Protein AF-A0A1F8QNM2-F1 (afdb_monomer)

Solvent-accessible surface area (backbone atoms only — not comparable to full-atom values): 6325 Å² total; per-residue (Å²): 104,82,66,57,54,52,51,32,36,44,69,35,64,32,82,39,74,58,94,90,37,85,44,67,38,70,45,56,86,64,93,80,83,90,80,81,57,92,94,56,74,87,87,84,79,90,83,86,80,83,80,90,50,95,89,57,50,70,68,58,52,54,52,48,50,55,50,53,53,50,59,69,33,70,69,46,38,50,56,40,44,78,73,72,46,78,69,89,62,84,74,77,74,81,130

Secondary structure (DSSP, 8-state):
-HHHHHHHHHHS--EEEETTEEEEPPP--S-------TT--PPP--------STT--HHHHHHHHHHHHHHTSHHHHHHHHHTTPPPSS------

Mean predicted aligned error: 10.17 Å

Foldseek 3Di:
DVVVQVVCQQCWADFDQDPNDTDIHGHDPDDDDDDADPVGDDDDDDDQDDDDDPPQDPVNVVVSVVVVVVCLDPVNQVVCVVVPHHHPDPPPPDD

Nearest PDB structures (foldseek):
  2qlz-assembly1_A  TM=1.678E-01  e=6.403E+00  unclassified

pLDDT: mean 81.91, std 15.22, range [32.97, 98.12]

Structure (mmCIF, N/CA/C/O backbone):
data_AF-A0A1F8QNM2-F1
#
_entry.id   AF-A0A1F8QNM2-F1
#
loop_
_atom_site.group_PDB
_atom_site.id
_atom_site.type_symbol
_atom_site.label_atom_id
_atom_site.label_alt_id
_atom_site.label_comp_id
_atom_site.label_asym_id
_atom_site.label_entity_id
_atom_site.label_seq_id
_atom_site.pdbx_PDB_ins_code
_atom_site.Cartn_x
_atom_site.Cartn_y
_atom_site.Cartn_z
_atom_site.occupancy
_atom_site.B_iso_or_equiv
_atom_site.auth_seq_id
_atom_site.auth_comp_id
_atom_site.auth_asym_id
_atom_site.auth_atom_id
_atom_site.pdbx_PDB_model_num
ATOM 1 N N . MET A 1 1 ? 16.290 -1.444 -0.358 1.00 45.81 1 MET A N 1
ATOM 2 C CA . MET A 1 1 ? 15.661 -2.782 -0.431 1.00 45.81 1 MET A CA 1
ATOM 3 C C . MET A 1 1 ? 16.179 -3.469 -1.692 1.00 45.81 1 MET A C 1
ATOM 5 O O . MET A 1 1 ? 16.629 -2.748 -2.568 1.00 45.81 1 MET A O 1
ATOM 9 N N . PRO A 1 2 ? 16.150 -4.807 -1.845 1.00 53.19 2 PRO A N 1
ATOM 10 C CA . PRO A 1 2 ? 16.691 -5.463 -3.048 1.00 53.19 2 PRO A CA 1
ATOM 11 C C . PRO A 1 2 ? 16.071 -4.954 -4.362 1.00 53.19 2 PRO A C 1
ATOM 13 O O . PRO A 1 2 ? 16.714 -4.977 -5.403 1.00 53.19 2 PRO A O 1
ATOM 16 N N . GLU A 1 3 ? 14.825 -4.487 -4.290 1.00 56.34 3 GLU A N 1
ATOM 17 C CA . GLU A 1 3 ? 14.025 -3.991 -5.414 1.00 56.34 3 GLU A CA 1
ATOM 18 C C . GLU A 1 3 ? 14.462 -2.582 -5.852 1.00 56.34 3 GLU A C 1
ATOM 20 O O . GLU A 1 3 ? 14.644 -2.343 -7.043 1.00 56.34 3 GLU A O 1
ATOM 25 N N . ASP A 1 4 ? 14.730 -1.686 -4.893 1.00 55.81 4 ASP A N 1
ATOM 26 C CA . ASP A 1 4 ? 15.235 -0.329 -5.163 1.00 55.81 4 ASP A CA 1
ATOM 27 C C . ASP A 1 4 ? 16.603 -0.386 -5.851 1.00 55.81 4 ASP A C 1
ATOM 29 O O . ASP A 1 4 ? 16.852 0.311 -6.832 1.00 55.81 4 ASP A O 1
ATOM 33 N N . ASN A 1 5 ? 17.469 -1.293 -5.390 1.00 59.28 5 ASN A N 1
ATOM 34 C CA . ASN A 1 5 ? 18.805 -1.467 -5.949 1.00 59.28 5 ASN A CA 1
ATOM 35 C C . ASN A 1 5 ? 18.746 -1.887 -7.428 1.00 59.28 5 ASN A C 1
ATOM 37 O O . ASN A 1 5 ? 19.592 -1.481 -8.219 1.00 59.28 5 ASN A O 1
ATOM 41 N N . LEU A 1 6 ? 17.747 -2.681 -7.832 1.00 64.88 6 LEU A N 1
ATOM 42 C CA . LEU A 1 6 ? 17.581 -3.099 -9.229 1.00 64.88 6 LEU A CA 1
ATOM 43 C C . LEU A 1 6 ? 17.111 -1.950 -10.128 1.00 64.88 6 LEU A C 1
ATOM 45 O O . LEU A 1 6 ? 17.539 -1.880 -11.279 1.00 64.88 6 LEU A O 1
ATOM 49 N N . ILE A 1 7 ? 16.277 -1.047 -9.607 1.00 63.94 7 ILE A N 1
ATOM 50 C CA . ILE A 1 7 ? 15.847 0.161 -10.323 1.00 63.94 7 ILE A CA 1
ATOM 51 C C . ILE A 1 7 ? 17.042 1.101 -10.510 1.00 63.94 7 ILE A C 1
ATOM 53 O O . ILE A 1 7 ? 17.323 1.514 -11.631 1.00 63.94 7 ILE A O 1
ATOM 57 N N . HIS A 1 8 ? 17.819 1.354 -9.455 1.00 61.00 8 HIS A N 1
ATOM 58 C CA . HIS A 1 8 ? 19.003 2.216 -9.528 1.00 61.00 8 HIS A CA 1
ATOM 59 C C . HIS A 1 8 ? 20.129 1.637 -10.399 1.00 61.00 8 HIS A C 1
ATOM 61 O O . HIS A 1 8 ? 20.861 2.381 -11.054 1.00 61.00 8 HIS A O 1
ATOM 67 N N . LEU A 1 9 ? 20.255 0.308 -10.463 1.00 65.00 9 LEU A N 1
ATOM 68 C CA . LEU A 1 9 ? 21.133 -0.366 -11.423 1.00 65.00 9 LEU A CA 1
ATOM 69 C C . LEU A 1 9 ? 20.630 -0.220 -12.865 1.00 65.00 9 LEU A C 1
ATOM 71 O O . LEU A 1 9 ? 21.436 -0.086 -13.784 1.00 65.00 9 LEU A O 1
ATOM 75 N N . TYR A 1 10 ? 19.314 -0.250 -13.078 1.00 68.56 10 TYR A N 1
ATOM 76 C CA . TYR A 1 10 ? 18.724 -0.072 -14.402 1.00 68.56 10 TYR A CA 1
ATOM 77 C C . TYR A 1 10 ? 18.899 1.361 -14.916 1.00 68.56 10 TYR A C 1
ATOM 79 O O . TYR A 1 10 ? 19.357 1.554 -16.039 1.00 68.56 10 TYR A O 1
ATOM 87 N N . GLU A 1 11 ? 18.594 2.354 -14.082 1.00 73.62 11 GLU A N 1
ATOM 88 C CA . GLU A 1 11 ? 18.677 3.780 -14.423 1.0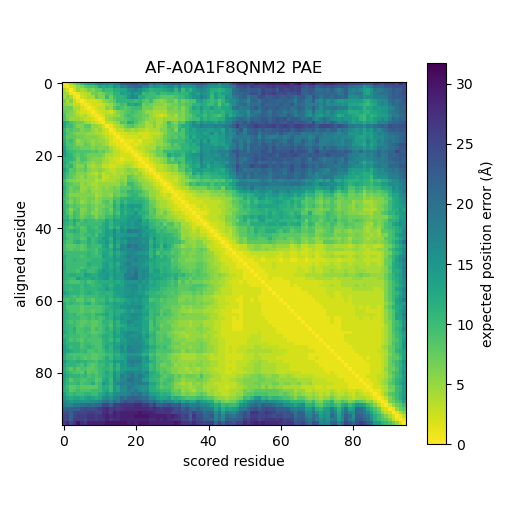0 73.62 11 GLU A CA 1
ATOM 89 C C . GLU A 1 11 ? 20.123 4.295 -14.492 1.00 73.62 11 GLU A C 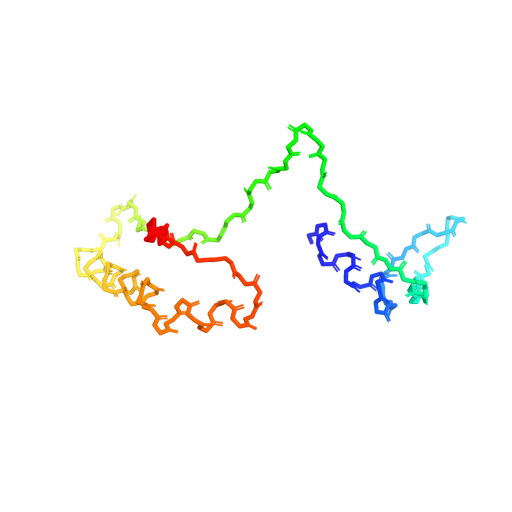1
ATOM 91 O O . GLU A 1 11 ? 20.393 5.282 -15.175 1.00 73.62 11 GLU A O 1
ATOM 96 N N . GLY A 1 12 ? 21.062 3.591 -13.850 1.00 67.56 12 GLY A N 1
ATOM 97 C CA . GLY A 1 12 ? 22.449 4.019 -13.704 1.00 67.56 12 GLY A CA 1
ATOM 98 C C . GLY A 1 12 ? 22.562 5.090 -12.621 1.00 67.56 12 GLY A C 1
ATOM 99 O O . GLY A 1 12 ? 22.045 6.195 -12.754 1.00 67.56 12 GLY A O 1
ATOM 100 N N . GLY A 1 13 ? 23.237 4.766 -11.523 1.00 70.62 13 GLY A N 1
ATOM 101 C CA . GLY A 1 13 ? 23.260 5.634 -10.340 1.00 70.62 13 GLY A CA 1
ATOM 102 C C . GLY A 1 13 ? 23.577 4.904 -9.041 1.00 70.62 13 GLY A C 1
ATOM 103 O O . GLY A 1 13 ? 23.957 5.539 -8.059 1.00 70.62 13 GLY A O 1
ATOM 104 N N . GLU A 1 14 ? 23.482 3.573 -9.043 1.00 79.62 14 GLU A N 1
ATOM 105 C CA . GLU A 1 14 ? 23.830 2.765 -7.879 1.00 79.62 14 GLU A CA 1
ATOM 106 C C . GLU A 1 14 ? 25.342 2.797 -7.609 1.00 79.62 14 GLU A C 1
ATOM 108 O O . GLU A 1 14 ? 26.165 2.567 -8.504 1.00 79.62 14 GLU A O 1
ATOM 113 N N . LYS A 1 15 ? 25.713 3.056 -6.353 1.00 80.62 15 LYS A N 1
ATOM 114 C CA . LYS A 1 15 ? 27.098 2.952 -5.886 1.00 80.62 15 LYS A CA 1
ATOM 115 C C . LYS A 1 15 ? 27.493 1.485 -5.784 1.00 80.62 15 LYS A C 1
ATOM 117 O O . LYS A 1 15 ? 26.913 0.728 -5.010 1.00 80.62 15 LYS A O 1
ATOM 122 N N . VAL A 1 16 ? 28.510 1.093 -6.539 1.00 79.38 16 VAL A N 1
ATOM 123 C CA . VAL A 1 16 ? 29.018 -0.279 -6.593 1.00 79.38 16 VAL A CA 1
ATOM 124 C C . VAL A 1 16 ? 30.519 -0.303 -6.343 1.00 79.38 16 VAL A C 1
ATOM 126 O O . VAL A 1 16 ? 31.235 0.640 -6.668 1.00 79.38 16 VAL A O 1
ATOM 129 N N . ILE A 1 17 ? 31.013 -1.405 -5.782 1.00 82.56 17 ILE A N 1
ATOM 130 C CA . ILE A 1 17 ? 32.451 -1.650 -5.670 1.00 82.56 17 ILE A CA 1
ATOM 131 C C . ILE A 1 17 ? 32.862 -2.555 -6.827 1.00 82.56 17 ILE A C 1
ATOM 133 O O . ILE A 1 17 ? 32.447 -3.711 -6.894 1.00 82.56 17 ILE A O 1
ATOM 137 N N . ILE A 1 18 ? 33.694 -2.035 -7.727 1.00 76.50 18 ILE A N 1
ATOM 138 C CA . ILE A 1 18 ? 34.300 -2.797 -8.824 1.00 76.50 18 ILE A CA 1
ATOM 139 C C . ILE A 1 18 ? 35.808 -2.771 -8.598 1.00 76.50 18 ILE A C 1
ATOM 141 O O . ILE A 1 18 ? 36.400 -1.700 -8.500 1.00 76.50 18 ILE A O 1
ATOM 145 N N . ASN A 1 19 ? 36.437 -3.944 -8.487 1.00 83.88 19 ASN A N 1
ATOM 146 C CA . ASN A 1 19 ? 37.879 -4.077 -8.234 1.00 83.88 19 ASN A CA 1
ATOM 147 C C . ASN A 1 19 ? 38.365 -3.264 -7.014 1.00 83.88 19 ASN A C 1
ATOM 149 O O . ASN A 1 19 ? 39.378 -2.575 -7.092 1.00 83.88 19 ASN A O 1
ATOM 153 N N . ASN A 1 20 ? 37.632 -3.322 -5.896 1.00 84.31 20 ASN A N 1
ATOM 154 C CA . ASN A 1 20 ? 37.917 -2.569 -4.663 1.00 84.31 20 ASN A CA 1
ATOM 155 C C . ASN A 1 20 ? 37.867 -1.030 -4.794 1.00 84.31 20 ASN A C 1
ATOM 157 O O . ASN A 1 20 ? 38.314 -0.332 -3.887 1.00 84.31 20 ASN A O 1
ATOM 161 N N . VAL A 1 21 ? 37.284 -0.495 -5.870 1.00 84.25 21 VAL A N 1
ATOM 162 C CA . VAL A 1 21 ? 37.062 0.944 -6.062 1.00 84.25 21 VAL A CA 1
ATOM 163 C C . VAL A 1 21 ? 35.561 1.230 -6.043 1.00 84.25 21 VAL A C 1
ATOM 165 O O . VAL A 1 21 ? 34.798 0.582 -6.761 1.00 84.25 21 VAL A O 1
ATOM 168 N N . GLU A 1 22 ? 35.131 2.190 -5.218 1.00 87.31 22 GLU A N 1
ATOM 169 C CA . GLU A 1 22 ? 33.753 2.698 -5.234 1.00 87.31 22 GLU A CA 1
ATOM 170 C C . GLU A 1 22 ? 33.530 3.487 -6.529 1.00 87.31 22 GLU A C 1
ATOM 172 O O . GLU A 1 22 ? 34.261 4.426 -6.842 1.00 87.31 22 GLU A O 1
ATOM 177 N N . THR A 1 23 ? 32.533 3.081 -7.304 1.00 85.06 23 THR A N 1
ATOM 178 C CA . THR A 1 23 ? 32.175 3.698 -8.578 1.00 85.06 23 THR A CA 1
ATOM 179 C C . THR A 1 23 ? 30.660 3.687 -8.769 1.00 85.06 23 THR A C 1
ATOM 181 O O . THR A 1 23 ? 29.928 3.072 -7.993 1.00 85.06 23 THR A O 1
ATOM 184 N N . VAL A 1 24 ? 30.170 4.390 -9.787 1.00 83.44 24 VAL A N 1
ATOM 185 C CA . VAL A 1 24 ? 28.746 4.418 -10.141 1.00 83.44 24 VAL A CA 1
ATOM 186 C C . VAL A 1 24 ? 28.504 3.408 -11.252 1.00 83.44 24 VAL A C 1
ATOM 188 O O . VAL A 1 24 ? 29.171 3.444 -12.288 1.00 83.44 24 VAL A O 1
ATOM 191 N N . ALA A 1 25 ? 27.559 2.494 -11.039 1.00 78.81 25 ALA A N 1
ATOM 192 C CA . ALA A 1 25 ? 27.196 1.516 -12.050 1.00 78.81 25 ALA A CA 1
ATOM 193 C C . ALA A 1 25 ? 26.585 2.227 -13.272 1.00 78.81 25 ALA A C 1
ATOM 195 O O . ALA A 1 25 ? 25.662 3.032 -13.106 1.00 78.81 25 ALA A O 1
ATOM 196 N N . PRO A 1 26 ? 27.061 1.942 -14.499 1.00 79.56 26 PRO A N 1
ATOM 197 C CA . PRO A 1 26 ? 26.402 2.433 -15.698 1.00 79.56 26 PRO A CA 1
ATOM 198 C C . PRO A 1 26 ? 25.022 1.783 -15.840 1.00 79.56 26 PRO A C 1
ATOM 200 O O . PRO A 1 26 ? 24.828 0.634 -15.438 1.00 79.56 26 PRO A O 1
ATOM 203 N N . ALA A 1 27 ? 24.088 2.506 -16.458 1.00 82.75 27 ALA A N 1
ATOM 204 C CA . ALA A 1 27 ? 22.753 1.998 -16.753 1.00 82.75 27 ALA A CA 1
ATOM 205 C C . ALA A 1 27 ? 22.816 0.684 -17.549 1.00 82.75 27 ALA A C 1
ATOM 207 O O . ALA A 1 27 ? 23.629 0.523 -18.468 1.00 82.75 27 ALA A O 1
ATOM 208 N N . ILE A 1 28 ? 21.935 -0.261 -17.224 1.00 82.62 28 ILE A N 1
ATOM 209 C CA . ILE A 1 28 ? 21.820 -1.511 -17.978 1.00 82.62 28 ILE A CA 1
ATOM 210 C C . ILE A 1 28 ? 21.102 -1.216 -19.300 1.00 82.62 28 ILE A C 1
ATOM 212 O O . ILE A 1 28 ? 19.902 -0.976 -19.332 1.00 82.62 28 ILE A O 1
ATOM 216 N N . THR A 1 29 ? 21.830 -1.280 -20.416 1.00 84.19 29 THR A N 1
ATOM 217 C CA . THR A 1 29 ? 21.306 -0.924 -21.751 1.00 84.19 29 THR A CA 1
ATOM 218 C C . THR A 1 29 ? 20.675 -2.083 -22.522 1.00 84.19 29 THR A C 1
ATOM 220 O O . THR A 1 29 ? 20.102 -1.882 -23.592 1.00 84.19 29 THR A O 1
ATOM 223 N N . ARG A 1 30 ? 20.793 -3.314 -22.016 1.00 85.06 30 ARG A N 1
ATOM 224 C CA . ARG A 1 30 ? 20.237 -4.511 -22.660 1.00 85.06 30 ARG A CA 1
ATOM 225 C C . ARG A 1 30 ? 18.825 -4.805 -22.138 1.00 85.06 30 ARG A C 1
ATOM 227 O O . ARG A 1 30 ? 18.567 -4.535 -20.965 1.00 85.06 30 ARG A O 1
ATOM 234 N N . PRO A 1 31 ? 17.942 -5.425 -22.942 1.00 82.81 31 PRO A N 1
ATOM 235 C CA . PRO A 1 31 ? 16.638 -5.870 -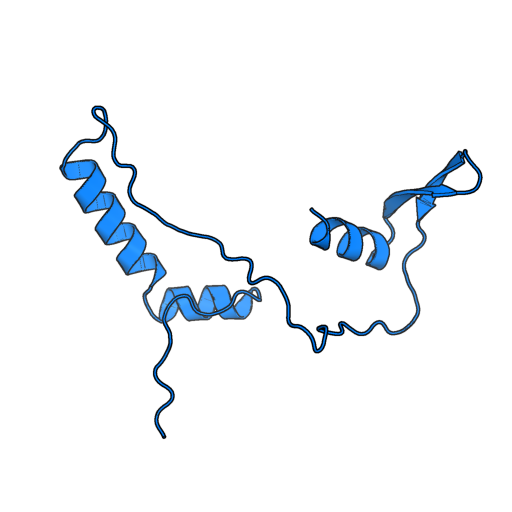22.462 1.00 82.81 31 PRO A CA 1
ATOM 236 C C . PRO A 1 31 ? 16.784 -6.802 -21.256 1.00 82.81 31 PRO A C 1
ATOM 238 O O . PRO A 1 31 ? 17.540 -7.774 -21.295 1.00 82.81 31 PRO A O 1
ATOM 241 N N . MET A 1 32 ? 16.061 -6.491 -20.184 1.00 81.81 32 MET A N 1
ATOM 242 C CA . MET A 1 32 ? 16.032 -7.275 -18.953 1.00 81.81 32 MET A CA 1
ATOM 243 C C . MET A 1 32 ? 14.697 -8.006 -18.836 1.00 81.81 32 MET A C 1
ATOM 245 O O . MET A 1 32 ? 13.666 -7.522 -19.300 1.00 81.81 32 MET A O 1
ATOM 249 N N . VAL A 1 33 ? 14.718 -9.170 -18.189 1.00 83.12 33 VAL A N 1
ATOM 250 C CA . VAL A 1 33 ? 13.515 -9.943 -17.867 1.00 83.12 33 VAL A CA 1
ATOM 251 C C . VAL A 1 33 ? 13.476 -10.239 -16.374 1.00 83.12 33 VAL A C 1
ATOM 253 O O . VAL A 1 33 ? 14.506 -10.523 -15.763 1.00 83.12 33 VAL A O 1
ATOM 256 N N . MET A 1 34 ? 12.281 -10.186 -15.787 1.00 80.38 34 MET A N 1
ATOM 257 C CA . MET A 1 34 ? 12.033 -10.644 -14.421 1.00 80.38 34 MET A CA 1
ATOM 258 C C . MET A 1 34 ? 11.570 -12.103 -14.471 1.00 80.38 34 MET A C 1
ATOM 260 O O . MET A 1 34 ? 10.598 -12.424 -15.153 1.00 80.38 34 MET A O 1
ATOM 264 N N . ILE A 1 35 ? 12.271 -12.989 -13.761 1.00 84.19 35 ILE A N 1
ATOM 265 C CA . ILE A 1 35 ? 11.965 -14.423 -13.701 1.00 84.19 35 ILE A CA 1
ATOM 266 C C . ILE A 1 35 ? 11.585 -14.774 -12.263 1.00 84.19 35 ILE A C 1
ATOM 268 O O . ILE A 1 35 ? 12.346 -14.503 -11.337 1.00 84.19 35 ILE A O 1
ATOM 272 N N . TYR A 1 36 ? 10.423 -15.401 -12.080 1.00 83.19 36 TYR A N 1
ATOM 273 C CA . TYR A 1 36 ? 10.037 -15.992 -10.799 1.00 83.19 36 TYR A CA 1
ATOM 274 C C . TYR A 1 36 ? 10.570 -17.435 -10.702 1.00 83.19 36 TYR A C 1
ATOM 276 O O . TYR A 1 36 ? 10.413 -18.188 -11.669 1.00 83.19 36 TYR A O 1
ATOM 284 N N . PRO A 1 37 ? 11.183 -17.846 -9.573 1.00 88.50 37 PRO A N 1
ATOM 285 C CA . PRO A 1 37 ? 11.650 -19.220 -9.383 1.00 88.50 37 PRO A CA 1
ATOM 286 C C . PRO A 1 37 ? 10.501 -20.230 -9.421 1.00 88.50 37 PRO A C 1
ATOM 288 O O . PRO A 1 37 ? 9.377 -19.925 -9.010 1.00 88.50 37 PRO A O 1
ATOM 291 N N . LYS A 1 38 ? 10.788 -21.458 -9.866 1.00 88.75 38 LYS A N 1
ATOM 292 C CA . LYS A 1 38 ? 9.786 -22.538 -9.914 1.00 88.75 38 LYS A CA 1
ATOM 293 C C . LYS A 1 38 ? 9.399 -23.022 -8.520 1.00 88.75 38 LYS A C 1
ATOM 295 O O . LYS A 1 38 ? 8.266 -23.436 -8.303 1.00 88.75 38 LYS A O 1
ATOM 300 N N . GLU A 1 39 ? 10.338 -22.941 -7.587 1.00 92.62 39 GLU A N 1
ATOM 301 C CA . GLU A 1 39 ? 10.205 -23.303 -6.177 1.00 92.62 39 GLU A CA 1
ATOM 302 C C . GLU A 1 39 ? 9.299 -22.321 -5.416 1.00 92.62 39 GLU A C 1
ATOM 304 O O . GLU A 1 39 ? 8.878 -22.598 -4.295 1.00 92.62 39 GLU A O 1
ATOM 309 N N . GLY A 1 40 ? 8.974 -21.185 -6.039 1.00 82.06 40 GLY A N 1
ATOM 310 C CA . GLY A 1 40 ? 8.135 -20.137 -5.485 1.00 82.06 40 GLY A CA 1
ATOM 311 C C . GLY A 1 40 ? 8.902 -18.846 -5.222 1.00 82.06 40 GLY A C 1
ATOM 312 O O . GLY A 1 40 ? 10.125 -18.762 -5.316 1.00 82.06 40 GLY A O 1
ATOM 313 N N . SER A 1 41 ? 8.147 -17.805 -4.895 1.00 81.12 41 SER A N 1
ATOM 314 C CA . SER A 1 41 ? 8.680 -16.507 -4.498 1.00 81.12 41 SER A CA 1
ATOM 315 C C . SER A 1 41 ? 7.977 -16.047 -3.230 1.00 81.12 41 SER A C 1
ATOM 317 O O . SER A 1 41 ? 6.815 -16.388 -2.991 1.00 81.12 41 SER A O 1
ATOM 319 N N . MET A 1 42 ? 8.688 -15.290 -2.400 1.00 79.94 42 MET A N 1
ATOM 320 C CA . MET A 1 42 ? 8.119 -14.744 -1.177 1.00 79.94 42 MET A CA 1
ATOM 321 C C . MET A 1 42 ? 7.162 -13.611 -1.530 1.00 79.94 42 MET A C 1
ATOM 323 O O . MET A 1 42 ? 7.540 -12.630 -2.168 1.00 79.94 42 MET A O 1
ATOM 327 N N . VAL A 1 43 ? 5.911 -13.735 -1.093 1.00 76.38 43 VAL A N 1
ATOM 328 C CA . VAL A 1 43 ? 4.941 -12.650 -1.227 1.00 76.38 43 VAL A CA 1
ATOM 329 C C . VAL A 1 43 ? 5.326 -11.542 -0.254 1.00 76.38 43 VAL A C 1
ATOM 331 O O . VAL A 1 43 ? 5.341 -11.753 0.959 1.00 76.38 43 VAL A O 1
ATOM 334 N N . ARG A 1 44 ? 5.605 -10.351 -0.784 1.00 76.44 44 ARG A N 1
ATOM 335 C CA . ARG A 1 44 ? 5.783 -9.138 0.010 1.00 76.44 44 ARG A CA 1
ATOM 336 C C . ARG A 1 44 ? 4.528 -8.280 -0.100 1.00 76.44 44 ARG A C 1
ATOM 338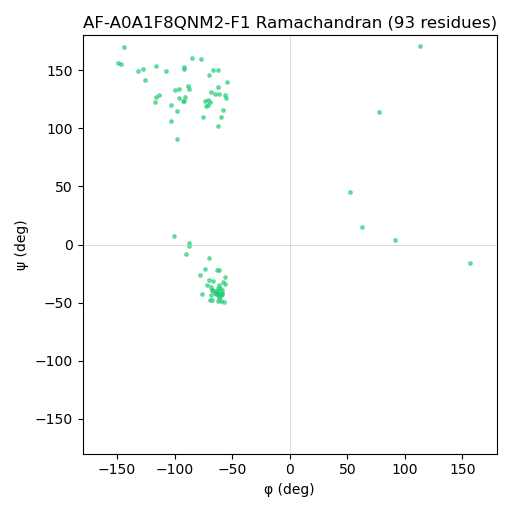 O O . ARG A 1 44 ? 4.155 -7.864 -1.191 1.00 76.44 44 ARG A O 1
ATOM 345 N N . ASN A 1 45 ? 3.889 -8.029 1.039 1.00 80.75 45 ASN A N 1
ATOM 346 C CA . ASN A 1 45 ? 2.681 -7.213 1.136 1.00 80.75 45 ASN A CA 1
ATOM 347 C C . ASN A 1 45 ? 2.940 -5.962 1.977 1.00 80.75 45 ASN A C 1
ATOM 349 O O . ASN A 1 45 ? 3.776 -5.972 2.879 1.00 80.75 45 ASN A O 1
ATOM 353 N N . ASN A 1 46 ? 2.162 -4.913 1.713 1.00 84.56 46 ASN A N 1
ATOM 354 C CA . ASN A 1 46 ? 2.108 -3.707 2.532 1.00 84.56 46 ASN A CA 1
ATOM 355 C C . ASN A 1 46 ? 0.826 -3.772 3.364 1.00 84.56 46 ASN A C 1
ATOM 357 O O . ASN A 1 46 ? -0.273 -3.680 2.821 1.00 84.56 46 ASN A O 1
ATOM 361 N N . ILE A 1 47 ? 0.970 -4.039 4.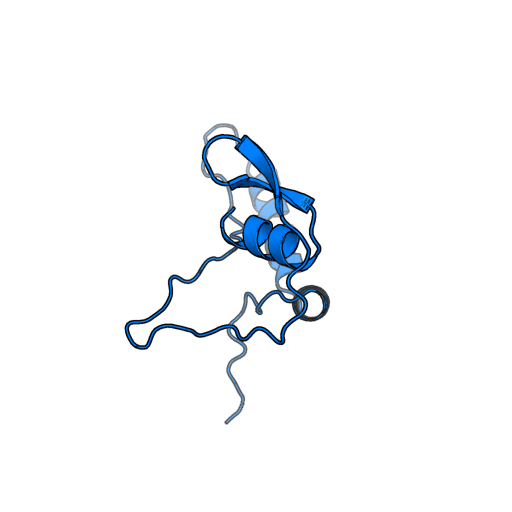660 1.00 86.50 47 ILE A N 1
ATOM 362 C CA . ILE A 1 47 ? -0.153 -4.382 5.538 1.00 86.50 47 ILE A CA 1
ATOM 363 C C . ILE A 1 47 ? -0.626 -3.129 6.277 1.00 86.50 47 ILE A C 1
ATOM 365 O O . ILE A 1 47 ? 0.181 -2.407 6.858 1.00 86.50 47 ILE A O 1
ATOM 369 N N . ALA A 1 48 ? -1.941 -2.917 6.300 1.00 90.56 48 ALA A N 1
ATOM 370 C CA . ALA A 1 48 ? -2.608 -2.013 7.229 1.00 90.56 48 ALA A CA 1
ATOM 371 C C . ALA A 1 48 ? -3.203 -2.834 8.383 1.00 90.56 48 ALA A C 1
ATOM 373 O O . ALA A 1 48 ? -3.846 -3.857 8.148 1.00 90.56 48 ALA A O 1
ATOM 374 N N . GLY A 1 49 ? -2.984 -2.401 9.623 1.00 91.25 49 GLY A N 1
ATOM 375 C CA . GLY A 1 49 ? -3.471 -3.093 10.813 1.00 91.25 49 GLY A CA 1
ATOM 376 C C . GLY A 1 49 ? -3.772 -2.122 11.946 1.00 91.25 49 GLY A C 1
ATOM 377 O O . GLY A 1 49 ? -3.237 -1.016 11.988 1.00 91.25 49 GLY A O 1
ATOM 378 N N . ILE A 1 50 ? -4.641 -2.545 12.860 1.00 96.25 50 ILE A N 1
ATOM 379 C CA . ILE A 1 50 ? -5.012 -1.760 14.038 1.00 96.25 50 ILE A CA 1
ATOM 380 C C . ILE A 1 50 ? -4.073 -2.135 15.182 1.0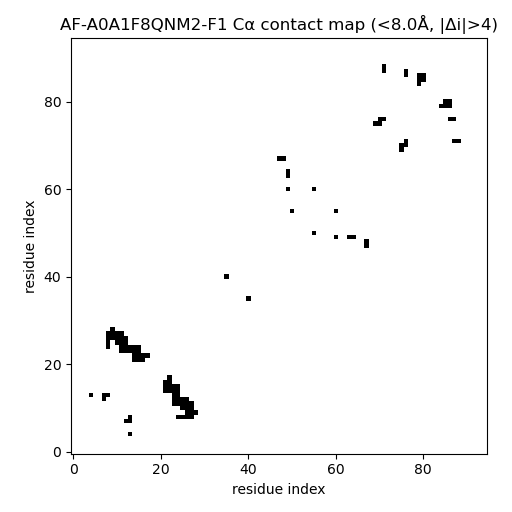0 96.25 50 ILE A C 1
ATOM 382 O O . ILE A 1 50 ? -3.917 -3.313 15.511 1.00 96.25 50 ILE A O 1
ATOM 386 N N . VAL A 1 51 ? -3.440 -1.130 15.783 1.00 95.62 51 VAL A N 1
ATOM 387 C CA . VAL A 1 51 ? -2.514 -1.321 16.902 1.00 95.62 51 VAL A CA 1
ATOM 388 C C . VAL A 1 51 ? -3.297 -1.732 18.149 1.00 95.62 51 VAL A C 1
ATOM 390 O O . VAL A 1 51 ? -4.199 -1.021 18.581 1.00 95.62 51 VAL A O 1
ATOM 393 N N . GLN A 1 52 ? -2.930 -2.866 18.746 1.00 95.62 52 GLN A N 1
ATOM 394 C CA . GLN A 1 52 ? -3.496 -3.340 20.011 1.00 95.62 52 GLN A CA 1
ATOM 395 C C . GLN A 1 52 ? -2.564 -2.952 21.159 1.00 95.62 52 GLN A C 1
ATOM 397 O O . GLN A 1 52 ? -1.628 -3.682 21.479 1.00 95.62 52 GLN A O 1
ATOM 402 N N . ALA A 1 53 ? -2.787 -1.778 21.750 1.00 97.31 53 ALA A N 1
ATOM 403 C CA . ALA A 1 53 ? -1.983 -1.294 22.866 1.00 97.31 53 ALA A CA 1
ATOM 404 C C . ALA A 1 53 ? -2.817 -0.466 23.861 1.00 97.31 53 ALA A C 1
ATOM 406 O O . ALA A 1 53 ? -3.813 0.131 23.454 1.00 97.31 53 ALA A O 1
ATOM 407 N N . PRO A 1 54 ? -2.409 -0.370 25.144 1.00 97.31 54 PRO A N 1
ATOM 408 C CA . PRO A 1 54 ? -3.196 0.307 26.185 1.00 97.31 54 PRO A CA 1
ATOM 409 C C . PRO A 1 54 ? -3.443 1.801 25.942 1.00 97.31 54 PRO A C 1
ATOM 411 O O . PRO A 1 54 ? -4.367 2.373 26.508 1.00 97.31 54 PRO A O 1
ATOM 414 N N . TRP A 1 55 ? -2.602 2.443 25.130 1.00 96.81 55 TRP A N 1
ATOM 415 C CA . TRP A 1 55 ? -2.715 3.861 24.779 1.00 96.81 55 TRP A CA 1
ATOM 416 C C . TRP A 1 55 ? -3.615 4.126 23.566 1.00 96.81 55 TRP A C 1
ATOM 418 O O . TRP A 1 55 ? -3.769 5.281 23.175 1.00 96.81 55 TRP A O 1
ATOM 428 N N . VAL A 1 56 ? -4.177 3.084 22.947 1.00 97.31 56 VAL A N 1
ATOM 429 C CA . VAL A 1 56 ? -5.073 3.220 21.795 1.00 97.31 56 VAL A CA 1
ATOM 430 C C . VAL A 1 56 ? -6.512 3.308 22.286 1.00 97.31 56 VAL A C 1
ATOM 432 O O . VAL A 1 56 ? -6.991 2.426 22.997 1.00 97.31 56 VAL A O 1
ATOM 435 N N . THR A 1 57 ? -7.208 4.380 21.912 1.00 98.12 57 THR A N 1
ATOM 436 C CA . THR A 1 57 ? -8.604 4.599 22.307 1.00 98.12 57 THR A CA 1
ATOM 437 C C . THR A 1 57 ? -9.578 3.893 21.367 1.00 98.12 57 THR A C 1
ATOM 439 O O . THR A 1 57 ? -9.255 3.587 20.218 1.00 98.12 57 THR A O 1
ATOM 442 N N . GLN A 1 58 ? -10.811 3.683 21.832 1.00 97.31 58 GLN A N 1
ATOM 443 C CA . GLN A 1 58 ? -11.878 3.108 21.010 1.00 97.31 58 GLN A CA 1
ATOM 444 C C . GLN A 1 58 ? -12.156 3.953 19.754 1.00 97.31 58 GLN A C 1
ATOM 446 O O . GLN A 1 58 ? -12.239 3.411 18.655 1.00 97.31 58 GLN A O 1
ATOM 451 N N . ASP A 1 59 ? -12.185 5.280 19.883 1.00 98.12 59 ASP A N 1
ATOM 452 C CA . ASP A 1 59 ? -12.383 6.188 18.746 1.00 98.12 59 ASP A CA 1
ATOM 453 C C . ASP A 1 59 ? -11.282 6.040 17.683 1.00 98.12 59 ASP A C 1
ATOM 455 O O . ASP A 1 59 ? -11.553 6.092 16.482 1.00 98.12 59 ASP A O 1
ATOM 459 N N . GLN A 1 60 ? -10.031 5.820 18.103 1.00 98.00 60 GLN A N 1
ATOM 460 C CA . GLN A 1 60 ? -8.917 5.571 17.183 1.00 98.00 60 GLN A CA 1
ATOM 461 C C . GLN A 1 60 ? -9.076 4.234 16.456 1.00 98.00 60 GLN A C 1
ATOM 463 O O . GLN A 1 60 ? -8.797 4.157 15.260 1.00 98.00 60 GLN A O 1
ATOM 468 N N . VAL A 1 61 ? -9.556 3.198 17.149 1.00 98.00 61 VAL A N 1
ATOM 469 C CA . VAL A 1 61 ? -9.883 1.904 16.533 1.00 98.00 61 VAL A CA 1
ATOM 470 C C . VAL A 1 61 ? -10.983 2.079 15.487 1.00 98.00 61 VAL A C 1
ATOM 472 O O . VAL A 1 61 ? -10.863 1.580 14.368 1.00 98.00 61 VAL A O 1
ATOM 475 N N . GLU A 1 62 ? -12.043 2.816 15.803 1.00 97.75 62 GLU A N 1
ATOM 476 C CA . GLU A 1 62 ? -13.146 3.073 14.872 1.00 97.75 62 GLU A CA 1
ATOM 477 C C . GLU A 1 62 ? -12.706 3.894 13.654 1.00 97.75 62 GLU A C 1
ATOM 479 O O . GLU A 1 62 ? -13.076 3.575 12.521 1.00 97.75 62 GLU A O 1
ATOM 484 N N . ALA A 1 63 ? -11.871 4.915 13.855 1.00 97.69 63 ALA A N 1
ATOM 485 C CA . ALA A 1 63 ? -11.285 5.691 12.767 1.00 97.69 63 ALA A CA 1
ATOM 486 C C . ALA A 1 63 ? -10.364 4.835 11.880 1.00 97.69 63 ALA A C 1
ATOM 488 O O . ALA A 1 63 ? -10.443 4.916 10.653 1.00 97.69 63 ALA A O 1
ATOM 489 N N . ALA A 1 64 ? -9.534 3.978 12.483 1.00 97.56 64 ALA A N 1
ATOM 490 C CA . ALA A 1 64 ? -8.658 3.066 11.754 1.00 97.56 64 ALA A CA 1
ATOM 491 C C . ALA A 1 64 ? -9.454 2.062 10.907 1.00 97.56 64 ALA A C 1
ATOM 493 O O . ALA A 1 64 ? -9.091 1.824 9.757 1.00 97.56 64 ALA A O 1
ATOM 494 N N . ASN A 1 65 ? -10.569 1.531 11.426 1.00 97.19 65 ASN A N 1
ATOM 495 C CA . ASN A 1 65 ? -11.471 0.672 10.652 1.00 97.19 65 ASN A CA 1
ATOM 496 C C . ASN A 1 65 ? -12.020 1.400 9.417 1.00 97.19 65 ASN A C 1
ATOM 498 O O . ASN A 1 65 ? -11.897 0.891 8.307 1.00 97.19 65 ASN A O 1
ATOM 502 N N . LYS A 1 66 ? -12.534 2.627 9.583 1.00 97.56 66 LYS A N 1
ATOM 503 C CA . LYS A 1 66 ? -13.036 3.439 8.458 1.00 97.56 66 LYS A CA 1
ATOM 504 C C . LYS A 1 66 ? -11.957 3.699 7.405 1.00 97.56 66 LYS A C 1
ATOM 506 O O . LYS A 1 66 ? -12.241 3.679 6.209 1.00 97.56 66 LYS A O 1
ATOM 511 N N . TRP A 1 67 ? -10.722 3.936 7.839 1.00 96.69 67 TRP A N 1
ATOM 512 C CA . TRP A 1 67 ? -9.592 4.139 6.936 1.00 96.69 67 TRP A CA 1
ATOM 513 C C . TRP A 1 67 ? -9.212 2.860 6.176 1.00 96.69 67 TRP A C 1
ATOM 515 O O . TRP A 1 67 ? -9.019 2.912 4.962 1.00 96.69 67 TRP A O 1
ATOM 525 N N . ILE A 1 68 ? -9.165 1.706 6.849 1.00 95.00 68 ILE A N 1
ATOM 526 C CA . ILE A 1 68 ? -8.927 0.408 6.198 1.00 95.00 68 ILE A CA 1
ATOM 527 C C . ILE A 1 68 ? -10.033 0.116 5.176 1.00 95.00 68 ILE A C 1
ATOM 529 O O . ILE A 1 68 ? -9.734 -0.268 4.044 1.00 95.00 68 ILE A O 1
ATOM 533 N N . ASP A 1 69 ? -11.296 0.347 5.534 1.00 94.62 69 ASP A N 1
ATOM 534 C CA . ASP A 1 69 ? -12.424 0.164 4.621 1.00 94.62 69 ASP A CA 1
ATOM 535 C C . ASP A 1 69 ? -12.304 1.056 3.386 1.00 94.62 69 ASP A C 1
ATOM 537 O O . ASP A 1 69 ? -12.499 0.571 2.271 1.00 94.62 69 ASP A O 1
ATOM 541 N N . TYR A 1 70 ? -11.921 2.324 3.569 1.00 94.69 70 TYR A N 1
ATOM 542 C CA . TYR A 1 70 ? -11.637 3.254 2.477 1.00 94.69 70 TYR A CA 1
ATOM 543 C C . TYR A 1 70 ? -10.544 2.724 1.540 1.00 94.69 70 TYR A C 1
ATOM 545 O O . TYR A 1 70 ? -10.762 2.661 0.331 1.00 94.69 70 TYR A O 1
ATOM 553 N N . LEU A 1 71 ? -9.405 2.262 2.074 1.00 93.25 71 LEU A N 1
ATOM 554 C CA . LEU A 1 71 ? -8.326 1.685 1.259 1.00 93.25 71 LEU A CA 1
ATOM 555 C C . LEU A 1 71 ? -8.795 0.490 0.420 1.00 93.25 71 LEU A C 1
ATOM 557 O O . LEU A 1 71 ? -8.273 0.257 -0.670 1.00 93.25 71 LEU A O 1
ATOM 561 N N . LEU A 1 72 ? -9.760 -0.280 0.925 1.00 91.94 72 LEU A N 1
ATOM 562 C CA . LEU A 1 72 ? -10.292 -1.476 0.277 1.00 91.94 72 LEU A CA 1
ATOM 563 C C . LEU A 1 72 ? -11.446 -1.201 -0.702 1.00 91.94 72 LEU A C 1
ATOM 565 O O . LEU A 1 72 ? -11.976 -2.167 -1.259 1.00 91.94 72 LEU A O 1
ATOM 569 N N . GLN A 1 73 ? -11.849 0.057 -0.905 1.00 93.56 73 GLN A N 1
ATOM 570 C CA . GLN A 1 73 ? -12.841 0.432 -1.916 1.00 93.56 73 GLN A CA 1
ATOM 571 C C . GLN A 1 73 ? -12.272 0.281 -3.330 1.00 93.56 73 GLN A C 1
ATOM 573 O O . GLN A 1 73 ? -11.096 0.555 -3.573 1.00 93.56 73 GLN A O 1
ATOM 578 N N . ASP A 1 74 ? -13.122 -0.095 -4.288 1.00 92.00 74 ASP A N 1
ATOM 579 C CA . ASP A 1 74 ? -12.705 -0.377 -5.668 1.00 92.00 74 ASP A CA 1
ATOM 580 C C . ASP A 1 74 ? -11.979 0.797 -6.334 1.00 92.00 74 ASP A C 1
ATOM 582 O O . ASP A 1 74 ? -11.066 0.592 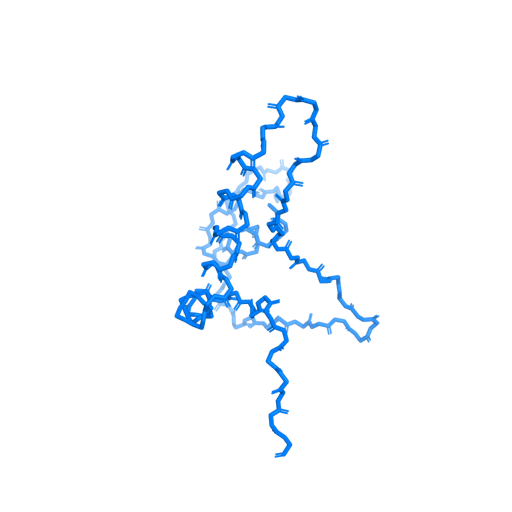-7.130 1.00 92.00 74 ASP A O 1
ATOM 586 N N . GLU A 1 75 ? -12.365 2.033 -6.017 1.00 94.25 75 GLU A N 1
ATOM 587 C CA . GLU A 1 75 ? -11.700 3.232 -6.529 1.00 94.25 75 GLU A CA 1
ATOM 588 C C . GLU A 1 75 ? -10.242 3.323 -6.076 1.00 94.25 75 GLU A C 1
ATOM 590 O O . GLU A 1 75 ? -9.348 3.479 -6.910 1.00 94.25 75 GLU A O 1
ATOM 595 N N . GLN A 1 76 ? -9.989 3.126 -4.782 1.00 93.44 76 GLN A N 1
ATOM 596 C CA . GLN A 1 76 ? -8.636 3.151 -4.229 1.00 93.44 76 GLN A CA 1
ATOM 597 C C . GLN A 1 76 ? -7.814 1.967 -4.745 1.00 93.44 76 GLN A C 1
ATOM 599 O O . GLN A 1 76 ? -6.655 2.119 -5.127 1.00 93.44 76 GLN A O 1
ATOM 604 N N . GLN A 1 77 ? -8.434 0.791 -4.865 1.00 92.38 77 GLN A N 1
ATOM 605 C CA . GLN A 1 77 ? -7.790 -0.390 -5.441 1.00 92.38 77 GLN A CA 1
ATOM 606 C C . GLN A 1 77 ? -7.395 -0.182 -6.914 1.00 92.38 77 G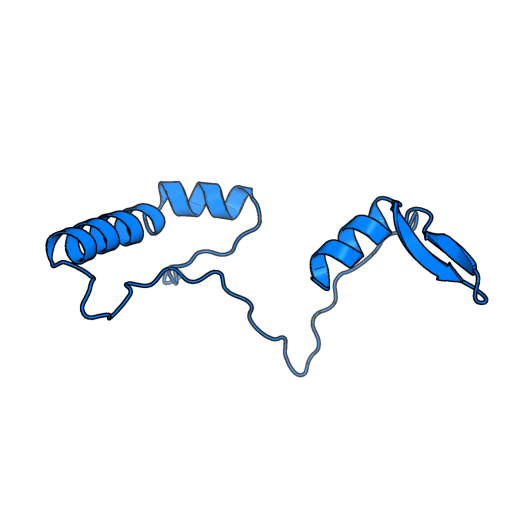LN A C 1
ATOM 608 O O . GLN A 1 77 ? -6.313 -0.611 -7.314 1.00 92.38 77 GLN A O 1
ATOM 613 N N . ARG A 1 78 ? -8.207 0.521 -7.718 1.00 92.06 78 ARG A N 1
ATOM 614 C CA . ARG A 1 78 ? -7.839 0.907 -9.095 1.00 92.06 78 ARG A CA 1
ATOM 615 C C . ARG A 1 78 ? -6.654 1.872 -9.128 1.00 92.06 78 ARG A C 1
ATOM 617 O O . ARG A 1 78 ? -5.770 1.703 -9.967 1.00 92.06 78 ARG A O 1
ATOM 624 N N . ALA A 1 79 ? -6.599 2.835 -8.209 1.00 92.25 79 ALA A N 1
ATOM 625 C CA . ALA A 1 79 ? -5.451 3.731 -8.085 1.00 92.25 79 ALA A CA 1
ATOM 626 C C . ALA A 1 79 ? -4.164 2.957 -7.729 1.00 92.25 79 ALA A C 1
ATOM 628 O O . ALA A 1 79 ? -3.127 3.143 -8.370 1.00 92.25 79 ALA A O 1
ATOM 629 N N . PHE A 1 80 ? -4.234 2.005 -6.794 1.00 89.94 80 PHE A N 1
ATOM 630 C CA . PHE A 1 80 ? -3.102 1.136 -6.449 1.00 89.94 80 PHE A CA 1
ATOM 631 C C . PHE A 1 80 ? -2.651 0.247 -7.618 1.00 89.94 80 PHE A C 1
ATOM 633 O O . PHE A 1 80 ? -1.457 0.144 -7.890 1.00 89.94 80 PHE A O 1
ATOM 640 N N . LEU A 1 81 ? -3.587 -0.332 -8.372 1.00 89.38 81 LEU A N 1
ATOM 641 C CA . LEU A 1 81 ? -3.272 -1.092 -9.586 1.00 89.38 81 LEU A CA 1
ATOM 642 C C . LEU A 1 81 ? -2.521 -0.244 -10.623 1.00 89.38 81 LEU A C 1
ATOM 644 O O . LEU A 1 81 ? -1.546 -0.713 -11.207 1.00 89.38 81 LEU A O 1
ATOM 648 N N . SER A 1 82 ? -2.935 1.013 -10.820 1.00 89.25 82 SER A N 1
ATOM 649 C CA . SER A 1 82 ? -2.292 1.932 -11.776 1.00 89.25 82 SER A CA 1
ATOM 650 C C . SER A 1 82 ? -0.837 2.263 -11.426 1.00 89.25 82 SER A C 1
ATOM 652 O O . SER A 1 82 ? -0.055 2.619 -12.302 1.00 89.25 82 SER A O 1
ATOM 654 N N . THR A 1 83 ? -0.466 2.095 -10.156 1.00 87.19 83 THR A N 1
ATOM 655 C CA . THR A 1 83 ? 0.886 2.332 -9.630 1.00 87.19 83 THR A CA 1
ATOM 656 C C . THR A 1 83 ? 1.689 1.038 -9.455 1.00 87.19 83 THR A C 1
ATOM 658 O O . THR A 1 83 ? 2.796 1.065 -8.928 1.00 87.19 83 THR A O 1
ATOM 661 N N . GLY A 1 84 ? 1.163 -0.102 -9.922 1.00 85.44 84 GLY A N 1
ATOM 662 C CA . GLY A 1 84 ? 1.864 -1.390 -9.935 1.00 85.44 84 GLY A CA 1
ATOM 663 C C . GLY A 1 84 ? 1.657 -2.264 -8.694 1.00 85.44 84 GLY A C 1
ATOM 664 O O . GLY A 1 84 ? 2.238 -3.348 -8.611 1.00 85.44 84 GLY A O 1
ATOM 665 N N . PHE A 1 85 ? 0.814 -1.855 -7.741 1.00 87.38 85 PHE A N 1
ATOM 666 C CA . PHE A 1 85 ? 0.437 -2.709 -6.612 1.00 87.38 85 PHE A CA 1
ATOM 667 C C . PHE A 1 85 ? -0.591 -3.766 -7.026 1.00 87.38 85 PHE A C 1
ATOM 669 O O . PHE A 1 85 ? -1.311 -3.626 -8.011 1.00 87.38 85 PHE A O 1
ATOM 676 N N . ARG A 1 86 ? -0.691 -4.837 -6.234 1.00 85.38 86 ARG A N 1
ATOM 677 C CA . ARG A 1 86 ? -1.726 -5.868 -6.392 1.00 85.38 86 ARG A CA 1
ATOM 678 C C . ARG A 1 86 ? -2.957 -5.534 -5.536 1.00 85.38 86 ARG A C 1
ATOM 680 O O . ARG A 1 86 ? -2.795 -4.906 -4.490 1.00 85.38 86 ARG A O 1
ATOM 687 N N . PRO A 1 87 ? -4.166 -5.988 -5.918 1.00 85.19 87 PRO A N 1
ATOM 688 C CA . PRO A 1 87 ? -5.365 -5.766 -5.118 1.00 85.19 87 PRO A CA 1
ATOM 689 C C . PRO A 1 87 ? -5.264 -6.436 -3.743 1.00 85.19 87 PRO A C 1
ATOM 691 O O . PRO A 1 87 ? -4.867 -7.598 -3.639 1.00 85.19 87 PRO A O 1
ATOM 694 N N . GLY A 1 88 ? -5.666 -5.716 -2.698 1.00 80.00 88 GLY A N 1
ATOM 695 C CA . GLY A 1 88 ? -5.699 -6.198 -1.316 1.00 80.00 88 GLY A CA 1
ATOM 696 C C . GLY A 1 88 ? -6.895 -7.105 -1.009 1.00 80.00 88 GLY A C 1
ATOM 697 O O . GLY A 1 88 ? -6.802 -7.975 -0.144 1.00 80.00 88 GLY A O 1
ATOM 698 N N . ARG A 1 89 ? -8.010 -6.966 -1.742 1.00 71.06 89 ARG A N 1
ATOM 699 C CA . ARG A 1 89 ? -9.084 -7.974 -1.744 1.00 71.06 89 ARG A CA 1
ATOM 700 C C . ARG A 1 89 ? -8.791 -9.010 -2.824 1.00 71.06 89 ARG A C 1
ATOM 702 O O . ARG A 1 89 ? -8.519 -8.651 -3.967 1.00 71.06 89 ARG A O 1
ATOM 709 N N . ARG A 1 90 ? -8.969 -10.300 -2.511 1.00 58.88 90 ARG A N 1
ATOM 710 C CA . ARG A 1 90 ? -9.269 -11.281 -3.564 1.00 58.88 90 ARG A CA 1
ATOM 711 C C . ARG A 1 90 ? -10.597 -10.859 -4.182 1.00 58.88 90 ARG A C 1
ATOM 713 O O . ARG A 1 90 ? -11.650 -11.122 -3.606 1.00 58.88 90 ARG A O 1
ATOM 720 N N . THR A 1 91 ? -10.567 -10.222 -5.345 1.00 52.06 91 THR A N 1
ATOM 721 C CA . THR A 1 91 ? -11.721 -10.291 -6.231 1.00 52.06 91 THR A CA 1
ATOM 722 C C . THR A 1 91 ? -11.936 -11.777 -6.508 1.00 52.06 91 THR A C 1
ATOM 724 O O . THR A 1 91 ? -11.054 -12.472 -7.016 1.00 52.06 91 THR A O 1
ATOM 727 N N . ARG A 1 92 ? -13.074 -12.321 -6.069 1.00 42.00 92 ARG A N 1
ATOM 728 C CA . ARG A 1 92 ? -13.525 -13.625 -6.553 1.00 42.00 92 ARG A CA 1
ATOM 729 C C . ARG A 1 92 ? -13.672 -13.428 -8.060 1.00 42.00 92 ARG A C 1
ATOM 731 O O . ARG A 1 92 ? -14.515 -12.633 -8.463 1.00 42.00 92 ARG A O 1
ATOM 738 N N . GLN A 1 93 ? -12.807 -14.037 -8.872 1.00 32.97 93 GLN A N 1
ATOM 739 C CA . GLN A 1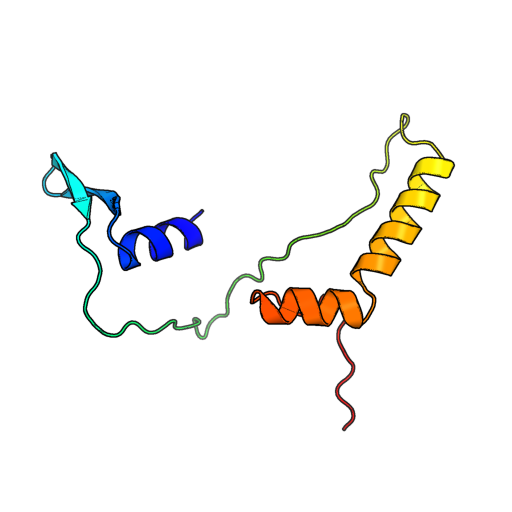 93 ? -13.028 -14.017 -10.316 1.00 32.97 93 GLN A CA 1
ATOM 740 C C . GLN A 1 93 ? -14.431 -14.596 -10.557 1.00 32.97 93 GLN A C 1
ATOM 742 O O . GLN A 1 93 ? -14.723 -15.667 -10.009 1.00 32.97 93 GLN A O 1
ATOM 747 N N . PRO A 1 94 ? -15.326 -13.896 -11.274 1.00 40.09 94 PRO A N 1
ATOM 748 C CA . PRO A 1 94 ? -16.510 -14.553 -11.797 1.00 40.09 94 PRO A CA 1
ATOM 749 C C . PRO A 1 94 ? -16.019 -15.643 -12.757 1.00 40.09 94 PRO A C 1
ATOM 751 O O . PRO A 1 94 ? -15.109 -15.397 -13.552 1.00 40.09 94 PRO A O 1
ATOM 754 N N . GLY A 1 95 ? -16.536 -16.858 -12.563 1.00 35.41 95 GLY A N 1
ATOM 755 C CA . GLY A 1 95 ? -16.262 -17.999 -13.438 1.00 35.41 95 GLY A CA 1
ATOM 756 C C . GLY A 1 95 ? -16.925 -17.867 -14.798 1.00 35.41 95 GLY A C 1
ATOM 757 O O . GLY A 1 95 ? -17.746 -16.937 -14.972 1.00 35.41 95 GLY A O 1
#

Radius of gyration: 20.36 Å; Cα contacts (8 Å, |Δi|>4): 57; chains: 1; bounding box: 54×30×49 Å

Sequence (95 aa):
MPEDNLIHLYEGGEKVIINNVETVAPAITRPMVMIYPKEGSMVRNNIAGIVQAPWVTQDQVEAANKWIDYLLQDEQQRAFLSTGFRPGRRTRQPG